Protein AF-A0A3E2C5T8-F1 (afdb_monomer_lite)

Sequence (103 aa):
MNINIEHLNQVQKNKEDFHKTQTKDLPPKPPIILTEQVACCENTDKEILWHIARNIPHLRKWVIANPAADAKILEYISQKGGPDVKHSLDVLLESYDYAKQIS

Secondary structure (DSSP, 8-state):
----HHHHHHHHHHHHHHHTSTTTTSPPPPP----HHHHH-TTS-HHHHHHHHHH-GGGHHHHHT-TT--HHHHHHHHHH--TTHHHHHHHHHHHHHHHHH--

InterPro domains:
  IPR057893 Leucine rich repeat variant domain [PF25591] (35-89)

pLDDT: mean 85.44, std 17.93, range [43.66, 98.81]

Radius of gyration: 24.64 Å; chains: 1; bounding box: 59×60×41 Å

Foldseek 3Di:
DDDDVVVVVVVVVVVVVVVVPPPPPDDPDPDDDDDLCLLQEQPNDPVVVVVCLPPPQQNLLSVLNHPNNDPVSLVSCVVVDHVCNVVSVVVSVVVVVVVVVVD

Structure (mmCIF, N/CA/C/O backbone):
data_AF-A0A3E2C5T8-F1
#
_entry.id   AF-A0A3E2C5T8-F1
#
loop_
_atom_site.group_PDB
_atom_site.id
_atom_site.type_symbol
_atom_site.label_atom_id
_atom_site.label_alt_id
_atom_site.label_comp_id
_atom_site.label_asym_id
_atom_site.label_entity_id
_atom_site.label_seq_id
_atom_site.pdbx_PDB_ins_code
_atom_site.Cartn_x
_atom_site.Cartn_y
_atom_site.Cartn_z
_atom_site.occupancy
_atom_site.B_iso_or_equiv
_atom_site.auth_seq_id
_atom_site.auth_comp_id
_atom_site.auth_asym_id
_atom_site.auth_atom_id
_atom_site.pdbx_PDB_model_num
ATOM 1 N N . MET A 1 1 ? -48.160 52.513 2.677 1.00 43.66 1 MET A N 1
ATOM 2 C CA . MET A 1 1 ? -48.457 51.094 2.968 1.00 43.66 1 MET A CA 1
ATOM 3 C C . MET A 1 1 ? -47.114 50.468 3.293 1.00 43.66 1 MET A C 1
ATOM 5 O O . MET A 1 1 ? -46.347 50.199 2.381 1.00 43.66 1 MET A O 1
ATOM 9 N N . ASN A 1 2 ? -46.755 50.412 4.576 1.00 45.56 2 ASN A N 1
ATOM 10 C CA . ASN A 1 2 ? -45.392 50.082 4.996 1.00 45.56 2 ASN A CA 1
ATOM 11 C C . ASN A 1 2 ? -45.410 48.657 5.542 1.00 45.56 2 ASN A C 1
ATOM 13 O O . ASN A 1 2 ? -46.054 48.392 6.555 1.00 45.56 2 ASN A O 1
ATOM 17 N N . ILE A 1 3 ? -44.757 47.736 4.834 1.00 55.47 3 ILE A N 1
ATOM 18 C CA . ILE A 1 3 ? -44.585 46.360 5.297 1.00 55.47 3 ILE A CA 1
ATOM 19 C C . ILE A 1 3 ? -43.668 46.403 6.524 1.00 55.47 3 ILE A C 1
ATOM 21 O O . ILE A 1 3 ? -42.561 46.936 6.456 1.00 55.47 3 ILE A O 1
ATOM 25 N N . ASN A 1 4 ? -44.143 45.877 7.654 1.00 63.97 4 ASN A N 1
ATOM 26 C CA . ASN A 1 4 ? -43.366 45.793 8.885 1.00 63.97 4 ASN A CA 1
ATOM 27 C C . ASN A 1 4 ? -42.244 44.750 8.717 1.00 63.97 4 ASN A C 1
ATOM 29 O O . ASN A 1 4 ? -42.500 43.545 8.673 1.00 63.97 4 ASN A O 1
ATOM 33 N N . ILE A 1 5 ? -41.006 45.237 8.617 1.00 61.28 5 ILE A N 1
ATOM 34 C CA . ILE A 1 5 ? -39.776 44.456 8.418 1.00 61.28 5 ILE A CA 1
ATOM 35 C C . ILE A 1 5 ? -39.560 43.416 9.531 1.00 61.28 5 ILE A C 1
ATOM 37 O O . ILE A 1 5 ? -38.978 42.359 9.281 1.00 61.28 5 ILE A O 1
ATOM 41 N N . GLU A 1 6 ? -40.092 43.639 10.736 1.00 65.25 6 GLU A N 1
ATOM 42 C CA . GLU A 1 6 ? -39.946 42.684 11.841 1.00 65.25 6 GLU A CA 1
ATOM 43 C C . GLU A 1 6 ? -40.672 41.361 11.591 1.00 65.25 6 GLU A C 1
ATOM 45 O O . GLU A 1 6 ? -40.204 40.305 12.018 1.00 65.25 6 GLU A O 1
ATOM 50 N N . HIS A 1 7 ? -41.783 41.388 10.853 1.00 59.47 7 HIS A N 1
ATOM 51 C CA . HIS A 1 7 ? -42.548 40.178 10.560 1.00 59.47 7 HIS A CA 1
ATOM 52 C C . HIS A 1 7 ? -41.828 39.290 9.531 1.00 59.47 7 HIS A C 1
ATOM 54 O O . HIS A 1 7 ? -41.865 38.066 9.628 1.00 59.47 7 HIS A O 1
ATOM 60 N N . LEU A 1 8 ? -41.100 39.897 8.585 1.00 57.78 8 LEU A N 1
ATOM 61 C CA . LEU A 1 8 ? -40.273 39.171 7.614 1.00 57.78 8 LEU A CA 1
ATOM 62 C C . LEU A 1 8 ? -39.058 38.519 8.288 1.00 57.78 8 LEU A C 1
ATOM 64 O O . LEU A 1 8 ? -38.783 37.343 8.044 1.00 57.78 8 LEU A O 1
ATOM 68 N N . ASN A 1 9 ? -38.404 39.236 9.205 1.00 60.56 9 ASN A N 1
ATOM 69 C CA . ASN A 1 9 ? -37.268 38.707 9.961 1.00 60.56 9 ASN A CA 1
ATOM 70 C C . ASN A 1 9 ? -37.670 37.539 10.879 1.00 60.56 9 ASN A C 1
ATOM 72 O O . ASN A 1 9 ? -36.906 36.585 11.029 1.00 60.56 9 ASN A O 1
ATOM 76 N N . GLN A 1 10 ? -38.879 37.562 11.454 1.00 59.47 10 GLN A N 1
ATOM 77 C CA . GLN A 1 10 ? -39.394 36.438 12.247 1.00 59.47 10 GLN A CA 1
ATOM 78 C C . GLN A 1 10 ? -39.676 35.195 11.393 1.00 59.47 10 GLN A C 1
ATOM 80 O O . GLN A 1 10 ? -39.299 34.092 11.785 1.00 59.47 10 GLN A O 1
ATOM 85 N N . VAL A 1 11 ? -40.265 35.350 10.203 1.00 59.53 11 VAL A N 1
ATOM 86 C CA . VAL A 1 11 ? -40.490 34.220 9.280 1.00 59.53 11 VAL A CA 1
ATOM 87 C C . VAL A 1 11 ? -39.165 33.606 8.817 1.00 59.53 11 VAL A C 1
ATOM 89 O O . VAL A 1 11 ? -39.057 32.383 8.732 1.00 59.53 11 VAL A O 1
ATOM 92 N N . GLN A 1 12 ? -38.140 34.426 8.566 1.00 58.22 12 GLN A N 1
ATOM 93 C CA . GLN A 1 12 ? -36.804 33.942 8.201 1.00 58.22 12 GLN A CA 1
ATOM 94 C C . GLN A 1 12 ? -36.126 33.200 9.358 1.00 58.22 12 GLN A C 1
ATOM 96 O O . GLN A 1 12 ? -35.633 32.092 9.155 1.00 58.22 12 GLN A O 1
ATOM 101 N N . LYS A 1 13 ? -36.176 33.746 10.578 1.00 56.59 13 LYS A N 1
ATOM 102 C CA . LYS A 1 13 ? -35.613 33.098 11.770 1.00 56.59 13 LYS A CA 1
ATOM 103 C C . LYS A 1 13 ? -36.269 31.742 12.054 1.00 56.59 13 LYS A C 1
ATOM 105 O O . LYS A 1 13 ? -35.576 30.756 12.274 1.00 56.59 13 LYS A O 1
ATOM 110 N N . ASN A 1 14 ? -37.592 31.661 11.921 1.00 55.28 14 ASN A N 1
ATOM 111 C CA . ASN A 1 14 ? -38.333 30.414 12.116 1.00 55.28 14 ASN A CA 1
ATOM 112 C C . ASN A 1 14 ? -38.018 29.356 11.039 1.00 55.28 14 ASN A C 1
ATOM 114 O O . ASN A 1 14 ? -38.097 28.160 11.312 1.00 55.28 14 ASN A O 1
ATOM 118 N N . LYS A 1 15 ? -37.644 29.779 9.823 1.00 54.38 15 LYS A N 1
ATOM 119 C CA . LYS A 1 15 ? -37.231 28.881 8.733 1.00 54.38 15 LYS A CA 1
ATOM 120 C C . LYS A 1 15 ? -35.810 28.345 8.942 1.00 54.38 15 LYS A C 1
ATOM 122 O O . LYS A 1 15 ? -35.563 27.167 8.697 1.00 54.38 15 LYS A O 1
ATOM 127 N N . GLU A 1 16 ? -34.906 29.182 9.447 1.00 52.31 16 GLU A N 1
ATOM 128 C CA . GLU A 1 16 ? -33.535 28.807 9.826 1.00 52.31 16 GLU A CA 1
ATOM 129 C C . GLU A 1 16 ? -33.521 27.811 11.003 1.00 52.31 16 GLU A C 1
ATOM 131 O O . GLU A 1 16 ? -32.780 26.826 10.978 1.00 52.31 16 GLU A O 1
ATOM 136 N N . ASP A 1 17 ? -34.392 28.002 11.999 1.00 51.84 17 ASP A N 1
ATOM 137 C CA . ASP A 1 17 ? -34.499 27.103 13.158 1.00 51.84 17 ASP A CA 1
ATOM 138 C C . ASP A 1 17 ? -35.110 25.731 12.799 1.00 51.84 17 ASP A C 1
ATOM 140 O O . ASP A 1 17 ? -34.720 24.708 13.375 1.00 51.84 17 ASP A O 1
ATOM 144 N N . PHE A 1 18 ? -35.992 25.675 11.790 1.00 50.56 18 PHE A N 1
ATOM 145 C CA . PHE A 1 18 ? -36.573 24.423 11.280 1.00 50.56 18 PHE A CA 1
ATOM 146 C C . PHE A 1 18 ? -35.531 23.518 10.607 1.00 50.56 18 PHE A C 1
ATOM 148 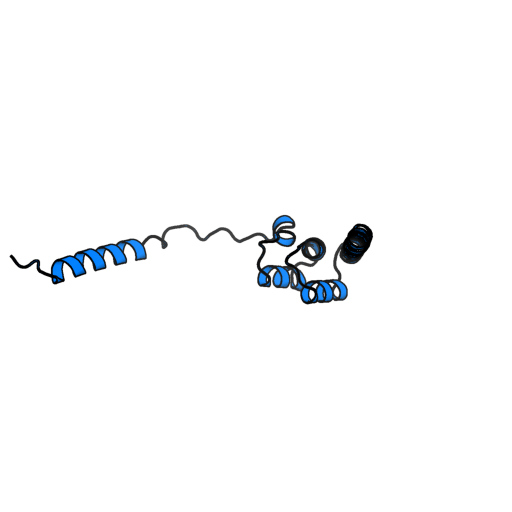O O . PHE A 1 18 ? -35.584 22.295 10.732 1.00 50.56 18 PHE A O 1
ATOM 155 N N . HIS A 1 19 ? -34.547 24.107 9.922 1.00 50.53 19 HIS A N 1
ATOM 156 C CA . HIS A 1 19 ? -33.470 23.351 9.278 1.00 50.53 19 HIS A CA 1
ATOM 157 C C . HIS A 1 19 ? -32.353 22.936 10.248 1.00 50.53 19 HIS A C 1
ATOM 159 O O . HIS A 1 19 ? -31.548 22.066 9.917 1.00 50.53 19 HIS A O 1
ATOM 165 N N . LYS A 1 20 ? -32.312 23.500 11.463 1.00 51.53 20 LYS A N 1
ATOM 166 C CA . LYS A 1 20 ? -31.260 23.222 12.456 1.00 51.53 20 LYS A CA 1
ATOM 167 C C . LYS A 1 20 ? -31.548 22.031 13.374 1.00 51.5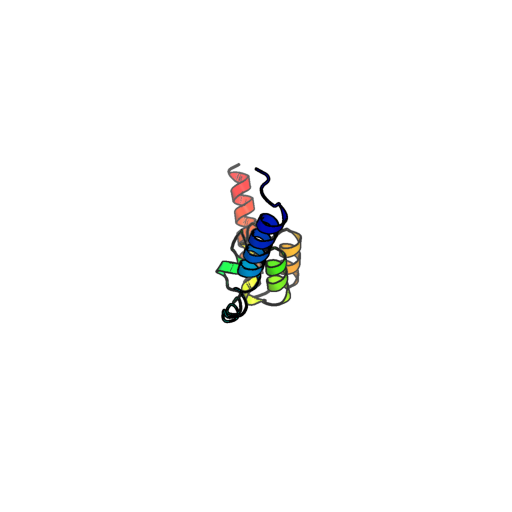3 20 LYS A C 1
ATOM 169 O O . LYS A 1 20 ? -30.655 21.596 14.097 1.00 51.53 20 LYS A O 1
ATOM 174 N N . THR A 1 21 ? -32.770 21.497 13.363 1.00 46.56 21 THR A N 1
ATOM 175 C CA . THR A 1 21 ? -33.222 20.467 14.319 1.00 46.56 21 THR A CA 1
ATOM 176 C C . THR A 1 21 ? -33.365 19.055 13.740 1.00 46.56 21 THR A C 1
ATOM 178 O O . THR A 1 21 ? -33.565 18.118 14.506 1.00 46.56 21 THR A O 1
ATOM 181 N N . GLN A 1 22 ? -33.193 18.851 12.430 1.00 52.84 22 GLN A N 1
ATOM 182 C CA . GLN A 1 22 ? -33.563 17.590 11.761 1.00 52.84 22 GLN A CA 1
ATOM 183 C C . GLN A 1 22 ? -32.439 16.557 11.535 1.00 52.84 22 GLN A C 1
ATOM 185 O O . GLN A 1 22 ? -32.608 15.636 10.743 1.00 52.84 22 GLN A O 1
ATOM 190 N N . THR A 1 23 ? -31.298 16.652 12.224 1.00 55.34 23 THR A N 1
ATOM 191 C CA . THR A 1 23 ? -30.231 15.625 12.145 1.00 55.34 23 THR A CA 1
ATOM 192 C C . THR A 1 23 ? -30.101 14.759 13.3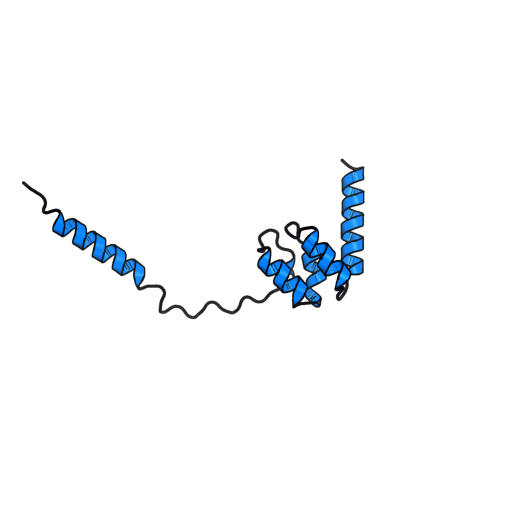97 1.00 55.34 23 THR A C 1
ATOM 194 O O . THR A 1 23 ? -29.307 13.822 13.400 1.00 55.34 23 THR A O 1
ATOM 197 N N . LYS A 1 24 ? -30.862 15.043 14.462 1.00 61.16 24 LYS A N 1
ATOM 198 C CA . LYS A 1 24 ? -30.682 14.392 15.770 1.00 61.16 24 LYS A CA 1
ATOM 199 C C . LYS A 1 24 ? -31.242 12.969 15.887 1.00 61.16 24 LYS A C 1
ATOM 201 O O . LYS A 1 24 ? -30.811 12.265 16.792 1.00 61.16 24 LYS A O 1
ATOM 206 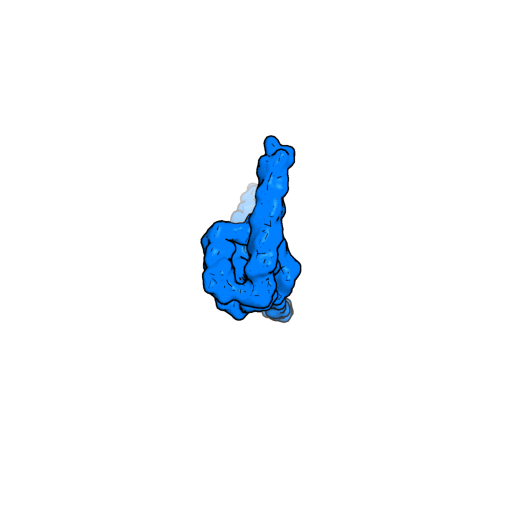N N . ASP A 1 25 ? -32.117 12.539 14.976 1.00 69.25 25 ASP A N 1
ATOM 207 C CA . ASP A 1 25 ? -32.855 11.268 15.108 1.00 69.25 25 ASP A CA 1
ATOM 208 C C . ASP A 1 25 ? -32.454 10.183 14.091 1.00 69.25 25 ASP A C 1
ATOM 210 O O . ASP A 1 25 ? -33.065 9.115 14.043 1.00 69.25 25 ASP A O 1
ATOM 214 N N . LEU A 1 26 ? -31.421 10.415 13.273 1.00 74.88 26 LEU A N 1
ATOM 215 C CA . LEU A 1 26 ? -30.878 9.360 12.414 1.00 74.88 26 LEU A CA 1
ATOM 216 C C . LEU A 1 26 ? -29.901 8.493 13.220 1.00 74.88 26 LEU A C 1
ATOM 218 O O . LEU A 1 26 ? -29.079 9.041 13.961 1.00 74.88 26 LEU A O 1
ATOM 222 N N . PRO A 1 27 ? -29.942 7.152 13.081 1.00 79.75 27 PRO A N 1
ATOM 223 C CA . PRO A 1 27 ? -28.935 6.301 13.697 1.00 79.75 27 PRO A CA 1
ATOM 224 C C . PRO A 1 27 ? -27.543 6.739 13.223 1.00 79.75 27 PRO A C 1
ATOM 226 O O . PRO A 1 27 ? -27.394 7.157 12.066 1.00 79.75 27 PRO A O 1
ATOM 229 N N . PRO A 1 28 ? -26.515 6.663 14.089 1.00 78.88 28 PRO A N 1
ATOM 230 C CA . PRO A 1 28 ? -25.162 7.007 13.687 1.00 78.88 28 PRO A CA 1
ATOM 231 C C . PRO A 1 28 ? -24.790 6.190 12.450 1.00 78.88 28 PRO A C 1
ATOM 233 O O . PRO A 1 28 ? -25.107 5.001 12.358 1.00 78.88 28 PRO A O 1
ATOM 236 N N . LYS A 1 29 ? -24.138 6.842 11.481 1.00 75.50 29 LYS A N 1
ATOM 237 C CA . LYS A 1 29 ? -23.680 6.171 10.264 1.00 75.50 29 LYS A CA 1
ATOM 238 C C . LYS A 1 29 ? -22.868 4.931 10.671 1.00 75.50 29 LYS A C 1
ATOM 240 O O . LYS A 1 29 ? -22.026 5.055 11.567 1.00 75.50 29 LYS A O 1
ATOM 245 N N . PRO A 1 30 ? -23.109 3.757 10.056 1.00 76.25 30 PRO A N 1
ATOM 246 C CA . PRO A 1 30 ? -22.348 2.559 10.380 1.00 76.25 30 PRO A CA 1
ATOM 247 C C . PRO A 1 30 ? -20.840 2.831 10.263 1.00 76.25 30 PRO A C 1
ATOM 249 O O . PRO A 1 30 ? -20.441 3.637 9.410 1.00 76.25 30 PRO A O 1
ATOM 252 N N . PRO A 1 31 ? -20.004 2.184 11.099 1.00 79.81 31 PRO A N 1
ATOM 253 C CA . PRO A 1 31 ? -18.560 2.347 11.030 1.00 79.81 31 PRO A CA 1
ATOM 254 C C . PRO A 1 31 ? -18.061 2.107 9.607 1.00 79.81 31 PRO A C 1
ATOM 256 O O . PRO A 1 31 ? -18.433 1.124 8.964 1.00 79.81 31 PRO A O 1
ATOM 259 N N . ILE A 1 32 ? -17.222 3.013 9.109 1.00 75.06 32 ILE A N 1
ATOM 260 C CA . ILE A 1 32 ? -16.592 2.840 7.802 1.00 75.06 32 ILE A CA 1
ATOM 261 C C . ILE A 1 32 ? -15.608 1.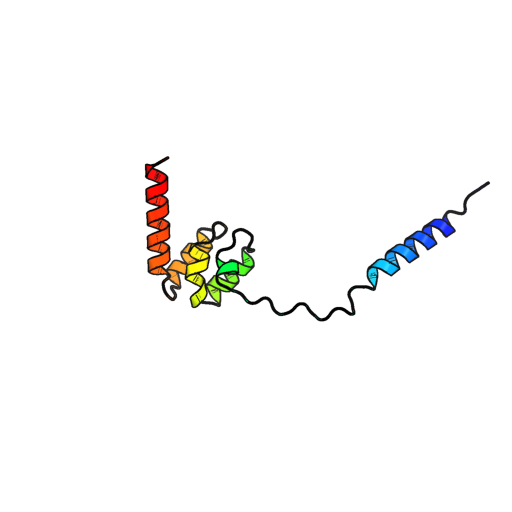678 7.926 1.00 75.06 32 ILE A C 1
ATOM 263 O O . ILE A 1 32 ? -14.637 1.756 8.678 1.00 75.06 32 ILE A O 1
ATOM 267 N N . ILE A 1 33 ? -15.869 0.599 7.193 1.00 88.12 33 ILE A N 1
ATOM 268 C CA . ILE A 1 33 ? -14.941 -0.524 7.078 1.00 88.12 33 ILE A CA 1
ATOM 269 C C . ILE A 1 33 ? -13.918 -0.156 6.004 1.00 88.12 33 ILE A C 1
ATOM 271 O O . ILE A 1 33 ? -14.286 0.138 4.867 1.00 88.12 33 ILE A O 1
ATOM 275 N N . LEU A 1 34 ? -12.637 -0.151 6.370 1.00 95.12 34 LEU A N 1
ATOM 276 C CA . LEU A 1 34 ? -11.551 0.038 5.413 1.00 95.12 34 LEU A CA 1
ATOM 277 C C . LEU A 1 34 ? -11.343 -1.269 4.648 1.00 95.12 34 LEU A C 1
ATOM 279 O O . LEU A 1 34 ? -11.044 -2.300 5.245 1.00 95.12 34 LEU A O 1
ATOM 283 N N . THR A 1 35 ? -11.541 -1.211 3.335 1.00 96.75 35 THR A N 1
ATOM 284 C CA . THR A 1 35 ? -11.458 -2.352 2.414 1.00 96.75 35 THR A CA 1
ATOM 285 C C . THR A 1 35 ? -10.367 -2.129 1.372 1.00 96.75 35 THR A C 1
ATOM 287 O O . THR A 1 35 ? -9.817 -1.030 1.253 1.00 96.75 35 THR A O 1
ATOM 290 N N . GLU A 1 36 ? -10.079 -3.156 0.575 1.00 97.56 36 GLU A N 1
ATOM 291 C CA . GLU A 1 36 ? -9.178 -3.067 -0.576 1.00 97.56 36 GLU A CA 1
ATOM 292 C C . GLU A 1 36 ? -9.637 -1.986 -1.560 1.00 97.56 36 GLU A C 1
ATOM 294 O O . GLU A 1 36 ? -8.836 -1.160 -1.991 1.00 97.56 36 GLU A O 1
ATOM 299 N N . GLN A 1 37 ? -10.944 -1.937 -1.840 1.00 96.50 37 GLN A N 1
ATOM 300 C CA . GLN A 1 37 ? -11.539 -0.953 -2.744 1.00 96.50 37 GLN A CA 1
ATOM 301 C C . GLN A 1 37 ? -11.355 0.480 -2.232 1.00 96.50 37 GLN A C 1
ATOM 303 O O . GLN A 1 37 ? -11.076 1.381 -3.017 1.00 96.50 37 GLN A O 1
ATOM 308 N N . VAL A 1 38 ? -11.480 0.705 -0.919 1.00 96.25 38 VAL A N 1
ATOM 309 C CA . VAL A 1 38 ? -11.183 2.015 -0.317 1.00 96.25 38 VAL A CA 1
ATOM 310 C C . VAL A 1 38 ? -9.689 2.317 -0.421 1.00 96.25 38 VAL A C 1
ATOM 312 O O . VAL A 1 38 ? -9.314 3.427 -0.781 1.00 96.25 38 VAL A O 1
ATOM 315 N N . ALA A 1 39 ? -8.822 1.344 -0.148 1.00 97.88 39 ALA A N 1
ATOM 316 C CA . ALA A 1 39 ? -7.380 1.548 -0.188 1.00 97.88 39 ALA A CA 1
ATOM 317 C C . ALA A 1 39 ? -6.853 1.928 -1.584 1.00 97.88 39 ALA A C 1
ATOM 319 O O . ALA A 1 39 ? -5.931 2.736 -1.646 1.00 97.88 39 ALA A O 1
ATOM 320 N N . CYS A 1 40 ? -7.434 1.410 -2.675 1.00 97.62 40 CYS A N 1
ATOM 321 C CA . CYS A 1 40 ? -7.007 1.711 -4.051 1.00 97.62 40 CYS A CA 1
ATOM 322 C C . CYS A 1 40 ? -7.805 2.828 -4.755 1.00 97.62 40 CYS A C 1
ATOM 324 O O . CYS A 1 40 ? -7.467 3.199 -5.875 1.00 97.62 40 CYS A O 1
ATOM 326 N N . CYS A 1 41 ? -8.871 3.355 -4.144 1.00 97.38 41 CYS A N 1
ATOM 327 C CA . CYS A 1 41 ? -9.706 4.391 -4.756 1.00 97.38 41 CYS A CA 1
ATOM 328 C C . CYS A 1 41 ? -8.979 5.745 -4.825 1.00 97.38 41 CYS A C 1
ATOM 330 O O . CYS A 1 41 ? -8.497 6.248 -3.810 1.00 97.38 41 CYS A O 1
ATOM 332 N N . GLU A 1 42 ? -8.972 6.377 -6.003 1.00 96.88 42 GLU A N 1
ATOM 333 C CA . GLU A 1 42 ? -8.355 7.694 -6.242 1.00 96.88 42 GLU A CA 1
ATOM 334 C C . GLU A 1 42 ? -8.950 8.826 -5.385 1.00 96.88 42 GLU A C 1
ATOM 336 O O . GLU A 1 42 ? -8.278 9.812 -5.101 1.00 96.88 42 GLU A O 1
ATOM 341 N N . ASN A 1 43 ? -10.202 8.670 -4.943 1.00 96.81 43 ASN A N 1
ATOM 342 C CA . ASN A 1 43 ? -10.913 9.659 -4.131 1.00 96.81 43 ASN A CA 1
ATOM 343 C C . ASN A 1 43 ? -10.713 9.444 -2.622 1.00 96.81 43 ASN A C 1
ATOM 345 O O . ASN A 1 43 ? -11.342 10.125 -1.814 1.00 96.81 43 ASN A O 1
ATOM 349 N N . THR A 1 44 ? -9.885 8.476 -2.220 1.00 96.38 44 THR A N 1
ATOM 350 C CA . THR A 1 44 ? -9.604 8.226 -0.805 1.00 96.38 44 THR A CA 1
ATOM 351 C C . THR A 1 44 ? -8.682 9.301 -0.244 1.00 96.38 44 THR A C 1
ATOM 353 O O . THR A 1 44 ? -7.573 9.512 -0.733 1.00 96.38 44 THR A O 1
ATOM 356 N N . ASP A 1 45 ? -9.130 9.946 0.833 1.00 96.75 45 ASP A N 1
ATOM 357 C CA . ASP A 1 45 ? -8.380 11.002 1.509 1.00 96.75 45 ASP A CA 1
ATOM 358 C C . ASP A 1 45 ? -6.995 10.529 1.967 1.00 96.75 45 ASP A C 1
ATOM 360 O O . ASP A 1 45 ? -6.829 9.439 2.526 1.00 96.75 45 ASP A O 1
ATOM 364 N N . LYS A 1 46 ? -5.994 11.407 1.827 1.00 97.44 46 LYS A N 1
ATOM 365 C CA . LYS A 1 46 ? -4.605 11.128 2.234 1.00 97.44 46 LYS A CA 1
ATOM 366 C C . LYS A 1 46 ? -4.481 10.689 3.695 1.00 97.44 46 LYS A C 1
ATOM 368 O O . LYS A 1 46 ? -3.666 9.821 3.999 1.00 97.44 46 LYS A O 1
ATOM 373 N N . GLU A 1 47 ? -5.294 11.243 4.592 1.00 96.94 47 GLU A N 1
ATOM 374 C CA . GLU A 1 47 ? -5.302 10.842 6.005 1.00 96.94 47 GLU A CA 1
ATOM 375 C C . GLU A 1 47 ? -5.751 9.387 6.190 1.00 96.94 47 GLU A C 1
ATOM 377 O O . GLU A 1 47 ? -5.184 8.660 7.009 1.00 96.94 47 GLU A O 1
ATOM 382 N N . ILE A 1 48 ? -6.708 8.918 5.382 1.00 97.06 48 ILE A N 1
ATOM 383 C CA . ILE A 1 48 ? -7.144 7.518 5.385 1.00 97.06 48 ILE A CA 1
ATOM 384 C C . ILE A 1 48 ? -6.025 6.623 4.843 1.00 97.06 48 ILE A C 1
ATOM 386 O O . ILE A 1 48 ? -5.736 5.584 5.438 1.00 97.06 48 ILE A O 1
ATOM 390 N N . LEU A 1 49 ? -5.335 7.036 3.777 1.00 98.38 49 LEU A N 1
ATOM 391 C CA . LEU A 1 49 ? -4.189 6.288 3.245 1.00 98.38 49 LEU A CA 1
ATOM 392 C C . LEU A 1 49 ? -3.063 6.157 4.280 1.00 98.38 49 LEU A C 1
ATOM 394 O O . LEU A 1 49 ? -2.533 5.063 4.483 1.00 98.38 49 LEU A O 1
ATOM 398 N N . TRP A 1 50 ? -2.746 7.232 5.007 1.00 98.44 50 TRP A N 1
ATOM 399 C CA . TRP A 1 50 ? -1.795 7.187 6.121 1.00 98.44 50 TRP A CA 1
ATOM 400 C C . TRP A 1 50 ? -2.268 6.300 7.270 1.00 98.44 50 TRP A C 1
ATOM 402 O O . TRP A 1 50 ? -1.458 5.582 7.866 1.00 98.44 50 TRP A O 1
ATOM 412 N N . HIS A 1 51 ? -3.563 6.330 7.583 1.00 98.12 51 HIS A N 1
ATOM 413 C CA . HIS A 1 51 ? -4.144 5.455 8.592 1.00 98.12 51 HIS A CA 1
ATOM 414 C C . HIS A 1 51 ? -3.978 3.979 8.206 1.00 98.12 51 HIS A C 1
ATOM 416 O O . HIS A 1 51 ? -3.511 3.186 9.026 1.00 98.12 51 HIS A O 1
ATOM 422 N N . ILE A 1 52 ? -4.279 3.620 6.955 1.00 98.31 52 ILE A N 1
ATOM 423 C CA . ILE A 1 52 ? -4.072 2.265 6.426 1.00 98.31 52 ILE A CA 1
ATOM 424 C C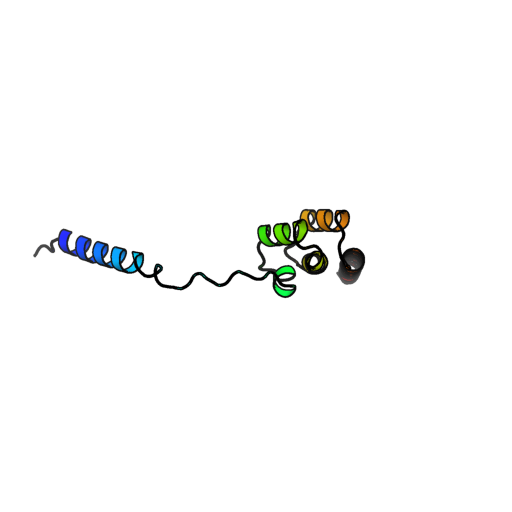 . ILE A 1 52 ? -2.587 1.891 6.496 1.00 98.31 52 ILE A C 1
ATOM 426 O O . ILE A 1 52 ? -2.239 0.847 7.051 1.00 98.31 52 ILE A O 1
ATOM 430 N N . ALA A 1 53 ? -1.702 2.764 6.004 1.00 98.56 53 ALA A N 1
ATOM 431 C CA . ALA A 1 53 ? -0.263 2.522 5.974 1.00 98.56 53 ALA A CA 1
ATOM 432 C C . ALA A 1 53 ? 0.298 2.195 7.369 1.00 98.56 53 ALA A C 1
ATOM 434 O O . ALA A 1 53 ? 1.071 1.246 7.531 1.00 98.56 53 ALA A O 1
ATOM 435 N N . ARG A 1 54 ? -0.122 2.934 8.399 1.00 98.56 54 ARG A N 1
ATOM 436 C CA . ARG A 1 54 ? 0.368 2.754 9.774 1.00 98.56 54 ARG A CA 1
ATOM 437 C C . ARG A 1 54 ? -0.261 1.547 10.464 1.00 98.56 54 ARG A C 1
ATOM 439 O O . ARG A 1 54 ? 0.462 0.786 11.104 1.00 98.56 54 ARG A O 1
ATOM 446 N N . ASN A 1 55 ? -1.567 1.345 10.298 1.00 98.00 55 ASN A N 1
ATOM 447 C CA . ASN A 1 55 ? -2.339 0.495 11.207 1.00 98.00 55 ASN A CA 1
ATOM 448 C C . ASN A 1 55 ? -2.827 -0.823 10.592 1.00 98.00 55 ASN A C 1
ATOM 450 O O . ASN A 1 55 ? -3.180 -1.729 11.342 1.00 98.00 55 ASN A O 1
ATOM 454 N N . ILE A 1 56 ? -2.848 -0.965 9.260 1.00 97.81 56 ILE A N 1
ATOM 455 C CA . ILE A 1 56 ? -3.518 -2.095 8.592 1.00 97.81 56 ILE A CA 1
ATOM 456 C C . ILE A 1 56 ? -2.576 -2.774 7.579 1.00 97.81 56 ILE A C 1
ATOM 458 O O . ILE A 1 56 ? -2.673 -2.539 6.373 1.00 97.81 56 ILE A O 1
ATOM 462 N N . PRO A 1 57 ? -1.647 -3.642 8.038 1.00 98.25 57 PRO A N 1
ATOM 463 C CA . PRO A 1 57 ? -0.593 -4.206 7.191 1.00 98.25 57 PRO A CA 1
ATOM 464 C C . PRO A 1 57 ? -1.079 -4.942 5.937 1.00 98.25 57 PRO A C 1
ATOM 466 O O . PRO A 1 57 ? -0.459 -4.808 4.887 1.00 98.25 57 PRO A O 1
ATOM 469 N N . HIS A 1 58 ? -2.185 -5.689 6.022 1.00 98.25 58 HIS A N 1
ATOM 470 C CA . HIS A 1 58 ? -2.720 -6.469 4.898 1.00 98.25 58 HIS A CA 1
ATOM 471 C C . HIS A 1 58 ? -3.316 -5.599 3.777 1.00 98.25 58 HIS A C 1
ATOM 473 O O . HIS A 1 58 ? -3.451 -6.077 2.653 1.00 98.25 58 HIS A O 1
ATOM 479 N N . LEU A 1 59 ? -3.627 -4.325 4.055 1.00 98.56 59 LEU A N 1
ATOM 480 C CA . LEU A 1 59 ? -4.139 -3.389 3.053 1.00 98.56 59 LEU A CA 1
ATOM 481 C C . LEU A 1 59 ? -3.054 -2.535 2.383 1.00 98.56 59 LEU A C 1
ATOM 483 O O . LEU A 1 59 ? -3.328 -1.893 1.372 1.00 98.56 59 LEU A O 1
ATOM 487 N N . ARG A 1 60 ? -1.813 -2.536 2.888 1.00 98.69 60 ARG A N 1
ATOM 488 C CA . ARG A 1 60 ? -0.719 -1.700 2.350 1.00 98.69 60 ARG A CA 1
ATOM 489 C C . ARG A 1 60 ? -0.451 -1.942 0.864 1.00 98.69 60 ARG A C 1
ATOM 491 O O . ARG A 1 60 ? -0.191 -0.987 0.141 1.00 98.69 60 ARG A O 1
ATOM 498 N N . LYS A 1 61 ? -0.565 -3.191 0.401 1.00 98.62 61 LYS A N 1
ATOM 499 C CA . LYS A 1 61 ? -0.417 -3.537 -1.021 1.00 98.62 61 LYS A CA 1
ATOM 500 C C . LYS A 1 61 ? -1.418 -2.821 -1.929 1.00 98.62 61 LYS A C 1
ATOM 502 O O . LYS A 1 61 ? -1.075 -2.430 -3.034 1.00 98.62 61 LYS A O 1
ATOM 507 N N . TRP A 1 62 ? -2.629 -2.577 -1.436 1.00 98.62 62 TRP A N 1
ATOM 508 C CA . TRP A 1 62 ? -3.672 -1.884 -2.190 1.00 98.62 62 TRP A CA 1
ATOM 509 C C . TRP A 1 62 ? -3.468 -0.368 -2.206 1.00 98.62 62 TRP A C 1
ATOM 511 O O . TRP A 1 62 ? -3.823 0.275 -3.186 1.00 98.62 62 TRP A O 1
ATOM 521 N N . VAL A 1 63 ? -2.827 0.194 -1.172 1.00 98.56 63 VAL A N 1
ATOM 522 C CA . VAL A 1 63 ? -2.409 1.608 -1.168 1.00 98.56 63 VAL A CA 1
ATOM 523 C C . VAL A 1 63 ? -1.344 1.874 -2.235 1.00 98.56 63 VAL A C 1
ATOM 525 O O . VAL A 1 63 ? -1.342 2.948 -2.821 1.00 98.56 63 VAL A O 1
ATOM 528 N N . ILE A 1 64 ? -0.473 0.903 -2.537 1.00 98.50 64 ILE A N 1
ATOM 529 C CA . ILE A 1 64 ? 0.521 1.028 -3.621 1.00 98.50 64 ILE A CA 1
ATOM 530 C C . ILE A 1 64 ? -0.154 1.215 -4.985 1.00 98.50 64 ILE A C 1
ATOM 532 O O . ILE A 1 64 ? 0.341 1.969 -5.814 1.00 98.50 64 ILE A O 1
ATOM 536 N N . ALA A 1 65 ? -1.304 0.575 -5.199 1.00 97.19 65 ALA A N 1
ATOM 537 C CA . ALA A 1 65 ? -2.092 0.718 -6.420 1.00 97.19 65 ALA A CA 1
ATOM 538 C C . ALA A 1 65 ? -2.935 2.008 -6.463 1.00 97.19 65 ALA A C 1
ATOM 540 O O . ALA A 1 65 ? -3.632 2.238 -7.448 1.00 97.19 65 ALA A O 1
ATOM 541 N N . ASN A 1 66 ? -2.919 2.833 -5.410 1.00 98.25 66 ASN A N 1
ATOM 542 C CA . ASN A 1 66 ? -3.726 4.045 -5.339 1.00 98.25 66 ASN A CA 1
ATOM 543 C C . ASN A 1 66 ? -3.025 5.230 -6.036 1.00 98.25 66 ASN A C 1
ATOM 545 O O . ASN A 1 66 ? -1.981 5.670 -5.550 1.00 98.25 66 ASN A O 1
ATOM 549 N N . PRO A 1 67 ? -3.615 5.836 -7.084 1.00 95.44 67 PRO A N 1
ATOM 550 C CA . PRO A 1 67 ? -3.026 6.992 -7.769 1.00 95.44 67 PRO A CA 1
ATOM 551 C C . PRO A 1 67 ? -2.842 8.239 -6.885 1.00 95.44 67 PRO A C 1
ATOM 553 O O . PRO A 1 67 ? -2.004 9.089 -7.180 1.00 95.44 67 PRO A O 1
ATOM 556 N N . ALA A 1 68 ? -3.614 8.370 -5.802 1.00 96.94 68 ALA A N 1
ATOM 557 C CA . ALA A 1 68 ? -3.522 9.481 -4.855 1.00 96.94 68 ALA A CA 1
ATOM 558 C C . ALA A 1 68 ? -2.444 9.277 -3.768 1.00 96.94 68 ALA A C 1
ATOM 560 O O . ALA A 1 68 ? -2.117 10.223 -3.028 1.00 96.94 68 ALA A O 1
ATOM 561 N N . ALA A 1 69 ? -1.883 8.064 -3.655 1.00 97.88 69 ALA A N 1
ATOM 562 C CA . ALA A 1 69 ? -0.777 7.784 -2.748 1.00 97.88 69 ALA A CA 1
ATOM 563 C C . ALA A 1 69 ? 0.495 8.475 -3.252 1.00 97.88 69 ALA A C 1
ATOM 565 O O . ALA A 1 69 ? 1.002 8.199 -4.334 1.00 97.88 69 ALA A O 1
ATOM 566 N N . ASP A 1 70 ? 1.020 9.399 -2.449 1.00 97.12 70 ASP A N 1
ATOM 567 C CA . ASP A 1 70 ? 2.252 10.101 -2.792 1.00 97.12 70 ASP A CA 1
ATOM 568 C C . ASP A 1 70 ? 3.504 9.305 -2.403 1.00 97.12 70 ASP A C 1
ATOM 570 O O . ASP A 1 70 ? 3.459 8.323 -1.657 1.00 97.12 70 ASP A O 1
ATOM 574 N N . ALA A 1 71 ? 4.655 9.780 -2.884 1.00 96.62 71 ALA A N 1
ATOM 575 C CA . ALA A 1 71 ? 5.946 9.148 -2.647 1.00 96.62 71 ALA A CA 1
ATOM 576 C C . ALA A 1 71 ? 6.257 8.925 -1.156 1.00 96.62 71 ALA A C 1
ATOM 578 O O . ALA A 1 71 ? 6.883 7.924 -0.823 1.00 96.62 71 ALA A O 1
ATOM 579 N N . LYS A 1 72 ? 5.793 9.796 -0.245 1.00 98.50 72 LYS A N 1
ATOM 580 C CA . LYS A 1 72 ? 6.057 9.643 1.198 1.00 98.50 72 LYS A CA 1
ATOM 581 C C . LYS A 1 72 ? 5.285 8.465 1.786 1.00 98.50 72 LYS A C 1
ATOM 583 O O . LYS A 1 72 ? 5.820 7.741 2.625 1.00 98.50 72 LYS A O 1
ATOM 588 N N . ILE A 1 73 ? 4.038 8.269 1.356 1.00 98.50 73 ILE A N 1
ATOM 589 C CA . ILE A 1 73 ? 3.238 7.103 1.754 1.00 98.50 73 ILE A CA 1
ATOM 590 C C . ILE A 1 73 ? 3.890 5.823 1.221 1.00 98.50 73 ILE A C 1
ATOM 592 O O . ILE A 1 73 ? 4.059 4.865 1.979 1.00 98.50 73 ILE A O 1
ATOM 596 N N . LEU A 1 74 ? 4.294 5.816 -0.053 1.00 98.44 74 LEU A N 1
ATOM 597 C CA . LEU A 1 74 ? 4.919 4.650 -0.686 1.00 98.44 74 LEU A CA 1
ATOM 598 C C . LEU A 1 74 ? 6.272 4.300 -0.052 1.00 98.44 74 LEU A C 1
ATOM 600 O O . LEU A 1 74 ? 6.529 3.129 0.223 1.00 98.44 74 LEU A O 1
ATOM 604 N N . GLU A 1 75 ? 7.104 5.298 0.251 1.00 98.56 75 GLU A N 1
ATOM 605 C CA . GLU A 1 75 ? 8.373 5.120 0.964 1.00 98.56 75 GLU A CA 1
ATOM 606 C C . GLU A 1 75 ? 8.150 4.541 2.365 1.00 98.56 75 GLU A C 1
ATOM 608 O O . GLU A 1 75 ? 8.813 3.586 2.772 1.00 98.56 75 GLU A O 1
ATOM 613 N N . TYR A 1 76 ? 7.177 5.067 3.110 1.00 98.81 76 TYR A N 1
ATOM 614 C CA . TYR A 1 76 ? 6.848 4.509 4.417 1.00 98.81 76 TYR A CA 1
ATOM 615 C C . TYR A 1 76 ? 6.403 3.043 4.310 1.00 98.81 76 TYR A C 1
ATOM 617 O O . TYR A 1 76 ? 6.834 2.200 5.102 1.00 98.81 76 TYR A O 1
ATOM 625 N N . ILE A 1 77 ? 5.551 2.721 3.332 1.00 98.75 77 ILE A N 1
ATOM 626 C CA . ILE A 1 77 ? 5.076 1.353 3.099 1.00 98.75 77 ILE A CA 1
ATOM 627 C C . ILE A 1 77 ? 6.231 0.426 2.709 1.00 98.75 77 ILE A C 1
ATOM 629 O O . ILE A 1 77 ? 6.293 -0.685 3.239 1.00 98.75 77 ILE A O 1
ATOM 633 N N . SER A 1 78 ? 7.163 0.864 1.859 1.00 98.50 78 SER A N 1
ATOM 634 C CA . SER A 1 78 ? 8.314 0.046 1.457 1.00 98.50 78 SER A CA 1
ATOM 635 C C . SER A 1 78 ? 9.197 -0.316 2.656 1.00 98.50 78 SER A C 1
ATOM 637 O O . SER A 1 78 ? 9.610 -1.467 2.789 1.00 98.50 78 SER A O 1
ATOM 639 N N . GLN A 1 79 ? 9.397 0.623 3.586 1.00 98.44 79 GLN A N 1
ATOM 640 C CA . GLN A 1 79 ? 10.164 0.398 4.813 1.00 98.44 79 GLN A CA 1
ATOM 641 C C . GLN A 1 79 ? 9.426 -0.484 5.827 1.00 98.44 79 GLN A C 1
ATOM 643 O O . GLN A 1 79 ? 10.043 -1.307 6.505 1.00 98.44 79 GLN A O 1
ATOM 648 N N . LYS A 1 80 ? 8.108 -0.307 5.985 1.00 98.50 80 LYS A N 1
ATOM 649 C CA . LYS A 1 80 ? 7.312 -1.096 6.943 1.00 98.50 80 LYS A CA 1
ATOM 650 C C . LYS A 1 80 ? 6.952 -2.488 6.443 1.00 98.50 80 LYS A C 1
ATOM 652 O O . LYS A 1 80 ? 6.639 -3.347 7.269 1.00 98.50 80 LYS A O 1
ATOM 657 N N . GLY A 1 81 ? 6.958 -2.705 5.132 1.00 97.88 81 GLY A N 1
ATOM 658 C CA . GLY A 1 81 ? 6.561 -3.962 4.512 1.00 97.88 81 GLY A CA 1
ATOM 659 C C . GLY A 1 81 ? 5.104 -4.333 4.796 1.00 97.88 81 GLY A C 1
ATOM 660 O O . GLY A 1 81 ? 4.270 -3.496 5.143 1.00 97.88 81 GLY A O 1
ATOM 661 N N . GLY A 1 82 ? 4.785 -5.613 4.652 1.00 97.56 82 GLY A N 1
ATOM 662 C CA . GLY A 1 82 ? 3.441 -6.172 4.789 1.00 97.56 82 GLY A CA 1
ATOM 663 C C . GLY A 1 82 ? 3.236 -7.310 3.789 1.00 97.56 82 GLY A C 1
ATOM 664 O O . GLY A 1 82 ? 4.087 -7.500 2.913 1.00 97.56 82 GLY A O 1
ATOM 665 N N . PRO A 1 83 ? 2.134 -8.068 3.898 1.00 98.50 83 PRO A N 1
ATOM 666 C CA . PRO A 1 83 ? 1.799 -9.090 2.913 1.00 98.50 83 PRO A CA 1
ATOM 667 C C . PRO A 1 83 ? 1.799 -8.504 1.493 1.00 98.50 83 PRO A C 1
ATOM 669 O O . PRO A 1 83 ? 1.149 -7.492 1.238 1.00 98.50 83 PRO A O 1
ATOM 672 N N . ASP A 1 84 ? 2.578 -9.117 0.601 1.00 98.44 84 ASP A N 1
ATOM 673 C CA . ASP A 1 84 ? 2.741 -8.780 -0.824 1.00 98.44 84 ASP A CA 1
ATOM 674 C C . ASP A 1 84 ? 3.185 -7.342 -1.161 1.00 98.44 84 ASP A C 1
ATOM 676 O O . ASP A 1 84 ? 3.142 -6.942 -2.326 1.00 98.44 84 ASP A O 1
ATOM 680 N N . VAL A 1 85 ? 3.661 -6.560 -0.184 1.00 98.56 85 VAL A N 1
ATOM 681 C CA . VAL A 1 85 ? 4.115 -5.174 -0.416 1.00 98.56 85 VAL A CA 1
ATOM 682 C C . VAL A 1 85 ? 5.265 -5.121 -1.418 1.00 98.56 85 VAL A C 1
ATOM 684 O O . VAL A 1 85 ? 5.213 -4.330 -2.354 1.00 98.56 85 VAL A O 1
ATOM 687 N N . LYS A 1 86 ? 6.274 -5.990 -1.265 1.00 98.38 86 LYS A N 1
ATOM 688 C CA . LYS A 1 86 ? 7.416 -6.043 -2.189 1.00 98.38 86 LYS A CA 1
ATOM 689 C C . LYS A 1 86 ? 6.951 -6.311 -3.620 1.00 98.38 86 LYS A C 1
ATOM 691 O O . LYS A 1 86 ? 7.270 -5.544 -4.513 1.00 98.38 86 LYS A O 1
ATOM 696 N N . HIS A 1 87 ? 6.166 -7.370 -3.809 1.00 98.56 87 HIS A N 1
ATOM 697 C CA . HIS A 1 87 ? 5.667 -7.746 -5.128 1.00 98.56 87 HIS A CA 1
ATOM 698 C C . HIS A 1 87 ? 4.839 -6.622 -5.766 1.00 98.56 87 HIS A C 1
ATOM 700 O O . HIS A 1 87 ? 5.010 -6.321 -6.938 1.00 98.56 87 HIS A O 1
ATOM 706 N N . SER A 1 88 ? 3.993 -5.954 -4.981 1.00 98.38 88 SER A N 1
ATOM 707 C CA . SER A 1 88 ? 3.160 -4.855 -5.484 1.00 98.38 88 SER A CA 1
ATOM 708 C C . SER A 1 88 ? 3.987 -3.629 -5.885 1.00 98.38 88 SER A C 1
ATOM 710 O O . SER A 1 88 ? 3.655 -2.969 -6.866 1.00 98.38 88 SER A O 1
ATOM 712 N N . LEU A 1 89 ? 5.072 -3.329 -5.159 1.00 98.31 89 LEU A N 1
ATOM 713 C CA . LEU A 1 89 ? 6.025 -2.284 -5.553 1.00 98.31 89 LEU A CA 1
ATOM 714 C C . LEU A 1 89 ? 6.774 -2.658 -6.833 1.00 98.31 89 LEU A C 1
ATOM 716 O O . LEU A 1 89 ? 6.904 -1.806 -7.704 1.00 98.31 89 LEU A O 1
ATOM 720 N N . ASP A 1 90 ? 7.224 -3.910 -6.960 1.00 98.31 90 ASP A N 1
ATOM 721 C CA . ASP A 1 90 ? 7.894 -4.396 -8.173 1.00 98.31 90 ASP A CA 1
ATOM 722 C C . ASP A 1 90 ? 6.973 -4.199 -9.398 1.00 98.31 90 ASP A C 1
ATOM 724 O O . ASP A 1 90 ? 7.371 -3.566 -10.372 1.00 98.31 90 ASP A O 1
ATOM 728 N N . VAL A 1 91 ? 5.701 -4.611 -9.296 1.00 97.81 91 VAL A N 1
ATOM 729 C CA . VAL A 1 91 ? 4.683 -4.424 -10.352 1.00 97.81 91 VAL A CA 1
ATOM 730 C C . VAL A 1 91 ? 4.447 -2.943 -10.676 1.00 97.81 91 VAL A C 1
ATOM 732 O O . VAL A 1 91 ? 4.355 -2.574 -11.847 1.00 97.81 91 VAL A O 1
ATOM 735 N N . LEU A 1 92 ? 4.353 -2.074 -9.661 1.00 96.12 92 LEU A N 1
ATOM 736 C CA . LEU A 1 92 ? 4.191 -0.632 -9.875 1.00 96.12 92 LEU A CA 1
ATOM 737 C C . LEU A 1 92 ? 5.377 -0.053 -10.659 1.00 96.12 92 LEU A C 1
ATOM 739 O O . LEU A 1 92 ? 5.174 0.692 -11.618 1.00 96.12 92 LEU A O 1
ATOM 743 N N . LEU A 1 93 ? 6.605 -0.396 -10.273 1.00 95.56 93 LEU A N 1
ATOM 744 C CA . LEU A 1 93 ? 7.813 0.112 -10.922 1.00 95.56 93 LEU A CA 1
ATOM 745 C C . LEU A 1 93 ? 7.947 -0.410 -12.358 1.00 95.56 93 LEU A C 1
ATOM 747 O O . LEU A 1 93 ? 8.203 0.384 -13.261 1.00 95.56 93 LEU A O 1
ATOM 751 N N . GLU A 1 94 ? 7.664 -1.693 -12.595 1.00 96.94 94 GLU A N 1
ATOM 752 C CA . GLU A 1 94 ? 7.599 -2.267 -13.947 1.00 96.94 94 GLU A CA 1
ATOM 753 C C . GLU A 1 94 ? 6.568 -1.537 -14.824 1.00 96.94 94 GLU A C 1
ATOM 755 O O . GLU A 1 94 ? 6.844 -1.216 -15.983 1.00 96.94 94 GLU A O 1
ATOM 760 N N . SER A 1 95 ? 5.394 -1.211 -14.269 1.00 93.69 95 SER A N 1
ATOM 761 C CA . SER A 1 95 ? 4.359 -0.463 -14.997 1.00 93.69 95 SER A CA 1
ATOM 762 C C . SER A 1 95 ? 4.804 0.959 -15.363 1.00 93.69 95 SER A C 1
ATOM 764 O O . SER A 1 95 ? 4.484 1.448 -16.449 1.00 93.69 95 SER A O 1
ATOM 766 N N . TYR A 1 96 ? 5.588 1.604 -14.496 1.00 91.50 96 TYR A N 1
ATOM 767 C CA . TYR A 1 96 ? 6.148 2.930 -14.742 1.00 91.50 96 TYR A CA 1
ATOM 768 C C . TYR A 1 96 ? 7.226 2.894 -15.831 1.00 91.50 96 TYR A C 1
ATOM 770 O O . TYR A 1 96 ? 7.217 3.723 -16.745 1.00 91.50 96 TYR A O 1
ATOM 778 N N . ASP A 1 97 ? 8.115 1.900 -15.783 1.00 95.12 97 ASP A N 1
ATOM 779 C CA . ASP A 1 97 ? 9.141 1.697 -16.807 1.00 95.12 97 ASP A CA 1
ATOM 780 C C . ASP A 1 97 ? 8.525 1.383 -18.174 1.00 95.12 97 ASP A C 1
ATOM 782 O O . ASP A 1 97 ? 9.013 1.871 -19.197 1.00 95.12 97 ASP A O 1
ATOM 786 N N . TYR A 1 98 ? 7.436 0.611 -18.204 1.00 94.62 98 TYR A N 1
ATOM 787 C CA . TYR A 1 98 ? 6.671 0.358 -19.422 1.00 94.62 98 TYR A CA 1
ATOM 788 C C . TYR A 1 98 ? 6.029 1.642 -19.966 1.00 94.62 98 TYR A C 1
ATOM 790 O O . TYR A 1 98 ? 6.202 1.964 -21.143 1.00 94.62 98 TYR A O 1
ATOM 798 N N . ALA A 1 99 ? 5.349 2.417 -19.114 1.00 92.31 99 ALA A N 1
ATOM 799 C CA . ALA A 1 99 ? 4.720 3.679 -19.510 1.00 92.31 99 ALA A CA 1
ATOM 800 C C . ALA A 1 99 ? 5.733 4.682 -20.090 1.00 92.31 99 ALA A C 1
ATOM 802 O O . ALA A 1 99 ? 5.424 5.404 -21.037 1.00 92.31 99 ALA A O 1
ATOM 803 N N . LYS A 1 100 ? 6.966 4.691 -19.571 1.00 92.19 100 LYS A N 1
ATOM 804 C CA . LYS A 1 100 ? 8.052 5.546 -20.063 1.00 92.19 100 LYS A CA 1
ATOM 805 C C . LYS A 1 100 ? 8.564 5.153 -21.454 1.00 92.19 100 LYS A C 1
ATOM 807 O O . LYS A 1 100 ? 9.051 6.016 -22.172 1.00 92.19 100 LYS A O 1
ATOM 812 N N . GLN A 1 101 ? 8.492 3.877 -21.831 1.00 89.56 101 GLN A N 1
ATOM 813 C CA . GLN A 1 101 ? 8.972 3.396 -23.137 1.00 89.56 101 GLN A CA 1
ATOM 814 C C . GLN A 1 101 ? 8.010 3.711 -24.287 1.00 89.56 101 GLN A C 1
ATOM 816 O O . GLN A 1 101 ? 8.432 3.742 -25.440 1.00 89.56 101 GLN A O 1
ATOM 821 N N . ILE A 1 102 ? 6.727 3.905 -23.976 1.00 89.56 102 ILE A N 1
ATOM 822 C CA . ILE A 1 102 ? 5.671 4.173 -24.963 1.00 89.56 102 ILE A CA 1
ATOM 823 C C . ILE A 1 102 ? 5.300 5.662 -25.073 1.00 89.56 102 ILE A C 1
ATOM 825 O O . ILE A 1 102 ? 4.447 6.006 -25.890 1.00 89.56 102 ILE A O 1
ATOM 829 N N . SER A 1 103 ? 5.902 6.517 -24.238 1.00 71.94 103 SER A N 1
ATOM 830 C CA . SER A 1 103 ? 5.746 7.979 -24.251 1.00 71.94 103 SER A CA 1
ATOM 831 C C . SER A 1 103 ? 6.819 8.655 -25.093 1.00 71.94 103 SER A C 1
ATOM 833 O O . SER A 1 103 ? 6.529 9.799 -25.510 1.00 71.94 103 SER A O 1
#

Organism: Gardnerella vaginalis (NCBI:txid2702)